Protein AF-A0A963LA75-F1 (afdb_monomer_lite)

Radius of gyration: 11.02 Å; chains: 1; bounding box: 29×18×27 Å

Foldseek 3Di:
DPQLALVVLPDPVNVVLLVLCVVVVDLCRSCVVVVHDSVVSVVSQVSSCVSNVHDSDDD

Secondary structure (DSSP, 8-state):
-----HHHHT-HHHHHHHHHHHHHS-HHHHHHHTT--HHHHHHHHHHHHHHHTS-----

pLDDT: mean 91.69, std 11.02, range [43.94, 97.62]

Structure (mmCIF, N/CA/C/O backbone):
data_AF-A0A963LA75-F1
#
_entry.id   AF-A0A963LA75-F1
#
loop_
_atom_site.group_PDB
_atom_site.id
_atom_site.type_symbol
_atom_site.label_atom_id
_atom_site.label_alt_id
_atom_site.label_comp_id
_atom_site.label_asym_id
_atom_site.label_entity_id
_atom_site.label_seq_id
_atom_site.pdbx_PDB_ins_code
_atom_site.Cartn_x
_atom_site.Cartn_y
_atom_site.Cartn_z
_atom_site.occupancy
_atom_site.B_iso_or_equiv
_atom_site.auth_seq_id
_atom_site.auth_comp_id
_atom_site.auth_asym_id
_atom_site.auth_atom_id
_atom_site.pdbx_PDB_model_num
ATOM 1 N N . MET A 1 1 ? 22.128 2.767 -8.996 1.00 43.94 1 MET A N 1
ATOM 2 C CA . MET A 1 1 ? 20.677 2.830 -8.725 1.00 43.94 1 MET A CA 1
ATOM 3 C C . MET A 1 1 ? 20.195 1.398 -8.589 1.00 43.94 1 MET A C 1
ATOM 5 O O . MET A 1 1 ? 20.501 0.647 -9.510 1.00 43.94 1 MET A O 1
ATOM 9 N N . PRO A 1 2 ? 19.559 0.967 -7.482 1.00 51.69 2 PRO A N 1
ATOM 10 C CA . PRO A 1 2 ? 18.904 -0.337 -7.484 1.00 51.69 2 PRO A CA 1
ATOM 11 C C . PRO A 1 2 ? 17.919 -0.318 -8.653 1.00 51.69 2 PRO A C 1
ATOM 13 O O . PRO A 1 2 ? 17.075 0.572 -8.740 1.00 51.69 2 PRO A O 1
ATOM 16 N N . SER A 1 3 ? 18.123 -1.198 -9.629 1.00 57.28 3 SER A N 1
ATOM 17 C CA . SER A 1 3 ? 17.221 -1.316 -10.763 1.00 57.28 3 SER A CA 1
ATOM 18 C C . SER A 1 3 ? 15.891 -1.775 -10.194 1.00 57.28 3 SER A C 1
ATOM 20 O O . SER A 1 3 ? 15.796 -2.905 -9.715 1.00 57.28 3 SER A O 1
ATOM 22 N N . ASN A 1 4 ? 14.900 -0.883 -10.197 1.00 66.44 4 ASN A N 1
ATOM 23 C CA . ASN A 1 4 ? 13.530 -1.165 -9.791 1.00 66.44 4 ASN A CA 1
ATOM 24 C C . ASN A 1 4 ? 12.942 -2.184 -10.775 1.00 66.44 4 ASN A C 1
ATOM 26 O O . ASN A 1 4 ? 12.272 -1.840 -11.739 1.00 66.44 4 ASN A O 1
ATOM 30 N N . SER A 1 5 ? 13.357 -3.436 -10.622 1.00 82.75 5 SER A N 1
ATOM 31 C CA . SER A 1 5 ? 13.087 -4.507 -11.561 1.00 82.75 5 SER A CA 1
ATOM 32 C C . SER A 1 5 ? 11.854 -5.243 -11.057 1.00 82.75 5 SER A C 1
ATOM 34 O O . SER A 1 5 ? 11.758 -5.489 -9.851 1.00 82.75 5 SER A O 1
ATOM 36 N N . PRO A 1 6 ? 10.963 -5.711 -11.941 1.00 87.75 6 PRO A N 1
ATOM 37 C CA . PRO A 1 6 ? 9.788 -6.473 -11.525 1.00 87.75 6 PRO A CA 1
ATOM 38 C C . PRO A 1 6 ? 10.118 -7.644 -10.584 1.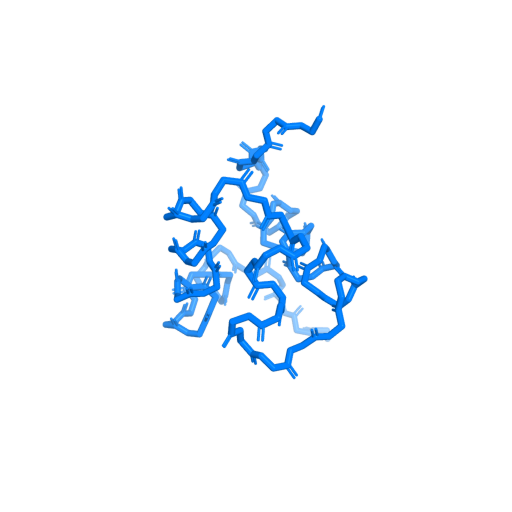00 87.75 6 PRO A C 1
ATOM 40 O O . PRO A 1 6 ? 9.405 -7.923 -9.627 1.00 87.75 6 PRO A O 1
ATOM 43 N N . ARG A 1 7 ? 11.275 -8.292 -10.788 1.00 90.38 7 ARG A N 1
ATOM 44 C CA . ARG A 1 7 ? 11.756 -9.374 -9.917 1.00 90.38 7 ARG A CA 1
ATOM 45 C C . ARG A 1 7 ? 12.079 -8.939 -8.487 1.00 90.38 7 ARG A C 1
ATOM 47 O O . ARG A 1 7 ? 11.795 -9.695 -7.568 1.00 90.38 7 ARG A O 1
ATOM 54 N N . SER A 1 8 ? 12.683 -7.768 -8.284 1.00 89.06 8 SER A N 1
ATOM 55 C CA . SER A 1 8 ? 13.001 -7.279 -6.934 1.00 89.06 8 SER A CA 1
ATOM 56 C C . SER A 1 8 ? 11.758 -6.789 -6.196 1.00 89.06 8 SER A C 1
ATOM 58 O O . SER A 1 8 ? 11.705 -6.872 -4.972 1.00 89.06 8 SER A O 1
ATOM 60 N N . ALA A 1 9 ? 10.750 -6.319 -6.934 1.00 92.88 9 ALA A N 1
ATOM 61 C CA . ALA A 1 9 ? 9.461 -5.929 -6.376 1.00 92.88 9 ALA A CA 1
ATOM 62 C C . ALA A 1 9 ? 8.693 -7.125 -5.791 1.00 92.88 9 ALA A C 1
ATOM 64 O O . ALA A 1 9 ? 8.023 -6.978 -4.775 1.00 92.88 9 ALA A O 1
ATOM 65 N N . LEU A 1 10 ? 8.859 -8.317 -6.370 1.00 94.12 10 LEU A N 1
ATOM 66 C CA . LEU A 1 10 ? 8.229 -9.568 -5.932 1.00 94.12 10 LEU A CA 1
ATOM 67 C C . LEU A 1 10 ? 9.087 -10.359 -4.926 1.00 94.12 10 LEU A C 1
ATOM 69 O O . LEU A 1 10 ? 9.097 -11.591 -4.936 1.00 94.12 10 LEU A O 1
ATOM 73 N N . SER A 1 11 ? 9.839 -9.668 -4.065 1.00 95.06 11 SER A N 1
ATOM 74 C CA . SER A 1 11 ? 10.570 -10.324 -2.977 1.00 95.06 11 SER A CA 1
ATOM 75 C C . SER A 1 11 ? 9.598 -10.993 -1.985 1.00 95.06 11 SER A C 1
ATOM 77 O O . SER A 1 11 ? 8.467 -10.526 -1.832 1.00 95.06 11 SER A O 1
ATOM 79 N N . PRO A 1 12 ? 10.011 -12.048 -1.256 1.00 96.19 12 PRO A N 1
ATOM 80 C CA . PRO A 1 12 ? 9.156 -12.680 -0.247 1.00 96.19 12 PRO A CA 1
ATOM 81 C C . PRO A 1 12 ? 8.634 -11.704 0.817 1.00 96.19 12 PRO A C 1
ATOM 83 O O . PRO A 1 12 ? 7.491 -11.813 1.248 1.00 96.19 12 PRO A O 1
ATOM 86 N N . GLU A 1 13 ? 9.453 -10.722 1.204 1.00 94.88 13 GLU A N 1
ATOM 87 C CA . GLU A 1 13 ? 9.069 -9.665 2.147 1.00 94.88 13 GLU A CA 1
ATOM 88 C C . GLU A 1 13 ? 7.941 -8.793 1.582 1.00 94.88 13 GLU A C 1
ATOM 90 O O . GLU A 1 13 ? 6.942 -8.547 2.256 1.00 94.88 13 GLU A O 1
ATOM 95 N N . ASN A 1 14 ? 8.069 -8.370 0.323 1.00 96.06 14 ASN A N 1
ATOM 96 C CA . ASN A 1 14 ? 7.046 -7.574 -0.344 1.00 96.06 14 ASN A CA 1
ATOM 97 C C . ASN A 1 14 ? 5.761 -8.379 -0.557 1.00 96.06 14 ASN A C 1
ATOM 99 O O . ASN A 1 14 ? 4.675 -7.850 -0.354 1.00 96.06 14 ASN A O 1
ATOM 103 N N . LEU A 1 15 ? 5.863 -9.663 -0.902 1.00 96.38 15 LEU A N 1
ATOM 104 C CA . LEU A 1 15 ? 4.697 -10.537 -1.028 1.00 96.38 15 LEU A CA 1
ATOM 105 C C . LEU A 1 15 ? 3.967 -10.713 0.309 1.00 96.38 15 LEU A C 1
ATOM 107 O O . LEU A 1 15 ? 2.743 -10.629 0.334 1.00 96.38 15 LEU A O 1
ATOM 111 N N . GLY A 1 16 ? 4.693 -10.893 1.417 1.00 96.94 16 GLY A N 1
ATOM 112 C CA . GLY A 1 16 ? 4.090 -10.954 2.754 1.00 96.94 16 GLY A CA 1
ATOM 113 C C . GLY A 1 16 ? 3.395 -9.648 3.146 1.00 96.94 16 GLY A C 1
ATOM 114 O O . GLY A 1 16 ? 2.317 -9.653 3.732 1.00 96.94 16 GLY A O 1
ATOM 115 N N . LEU A 1 17 ? 3.969 -8.514 2.750 1.00 96.25 17 LEU A N 1
ATOM 116 C CA . LEU A 1 17 ? 3.364 -7.202 2.949 1.00 96.25 17 LEU A CA 1
ATOM 117 C C . LEU A 1 17 ? 2.047 -7.053 2.169 1.00 96.25 17 LEU A C 1
ATOM 119 O O . LEU A 1 17 ? 1.048 -6.610 2.736 1.00 96.25 17 LEU A O 1
ATOM 123 N N . LEU A 1 18 ? 2.030 -7.437 0.889 1.00 96.56 18 LEU A N 1
ATOM 124 C CA . LEU A 1 18 ? 0.824 -7.398 0.056 1.00 96.56 18 LEU A CA 1
ATOM 125 C C . LEU A 1 18 ? -0.259 -8.356 0.574 1.00 96.56 18 LEU A C 1
ATOM 127 O O . LEU A 1 18 ? -1.431 -7.982 0.610 1.00 96.56 18 LEU A O 1
ATOM 131 N N . GLU A 1 19 ? 0.130 -9.558 1.011 1.00 97.50 19 GLU A N 1
ATOM 132 C CA . GLU A 1 19 ? -0.771 -10.531 1.639 1.00 97.50 19 GLU A CA 1
ATOM 133 C C . GLU A 1 19 ? -1.447 -9.939 2.876 1.00 97.50 19 GLU A C 1
ATOM 135 O O . GLU A 1 19 ? -2.671 -9.999 2.978 1.00 97.50 19 GLU A O 1
ATOM 140 N N . ALA A 1 20 ? -0.690 -9.287 3.763 1.00 97.62 20 ALA A N 1
ATOM 141 C CA . ALA A 1 20 ? -1.247 -8.678 4.965 1.00 97.62 20 ALA A CA 1
ATOM 142 C C . ALA A 1 20 ? -2.276 -7.585 4.633 1.00 97.62 20 ALA A C 1
ATOM 144 O O . ALA A 1 20 ? -3.334 -7.517 5.263 1.00 97.62 20 ALA A O 1
ATOM 145 N N . VAL A 1 21 ? -2.003 -6.747 3.624 1.00 96.38 21 VAL A N 1
ATOM 146 C CA . VAL A 1 21 ? -2.951 -5.715 3.167 1.00 96.38 21 VAL A CA 1
ATOM 147 C C . VAL A 1 21 ? -4.217 -6.351 2.601 1.00 96.38 21 VAL A C 1
ATOM 149 O O . VAL A 1 21 ? -5.313 -5.946 2.988 1.00 96.38 21 VAL A O 1
ATOM 152 N N . ALA A 1 22 ? -4.085 -7.362 1.740 1.00 96.56 22 ALA A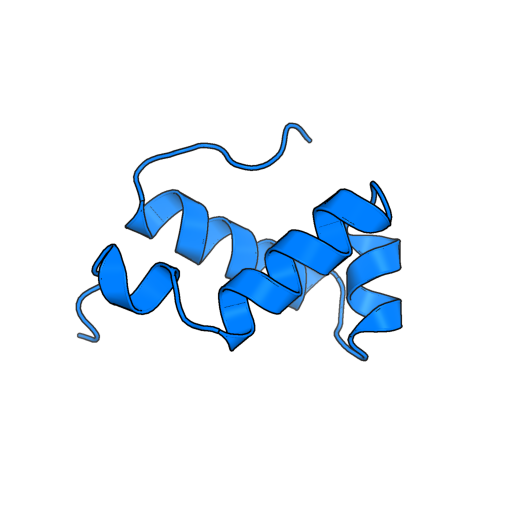 N 1
ATOM 153 C CA . ALA A 1 22 ? -5.225 -8.059 1.150 1.00 96.56 22 ALA A CA 1
ATOM 154 C C . ALA A 1 22 ? -6.075 -8.781 2.211 1.00 96.56 22 ALA A C 1
ATOM 156 O O . ALA A 1 22 ? -7.300 -8.684 2.193 1.00 96.56 22 ALA A O 1
ATOM 157 N N . ARG A 1 23 ? -5.433 -9.454 3.174 1.00 97.25 23 ARG A N 1
ATOM 158 C CA . ARG A 1 23 ? -6.094 -10.181 4.267 1.00 97.25 23 ARG A CA 1
ATOM 159 C C . ARG A 1 23 ? -6.844 -9.256 5.225 1.00 97.25 23 ARG A C 1
ATOM 161 O O . ARG A 1 23 ? -7.902 -9.628 5.724 1.00 97.25 23 ARG A O 1
ATOM 168 N N . LEU A 1 24 ? -6.292 -8.078 5.517 1.00 96.75 24 LEU A N 1
ATOM 169 C CA . LEU A 1 24 ? -6.847 -7.151 6.512 1.00 96.75 24 LEU A CA 1
ATOM 170 C C . LEU A 1 24 ? -7.729 -6.052 5.904 1.00 96.75 24 LEU A C 1
ATOM 172 O O . LEU A 1 24 ? -8.424 -5.358 6.646 1.00 96.75 24 LEU A O 1
ATOM 176 N N . GLY A 1 25 ? -7.683 -5.855 4.584 1.00 94.38 25 GLY A N 1
ATOM 177 C CA . GLY A 1 25 ? -8.483 -4.863 3.859 1.00 94.38 25 GLY A CA 1
ATOM 178 C C . GLY A 1 25 ? -8.153 -3.404 4.195 1.00 94.38 25 GLY A C 1
ATOM 179 O O . GLY A 1 25 ? -8.911 -2.502 3.852 1.00 94.38 25 GLY A O 1
ATOM 180 N N . SER A 1 26 ? -7.053 -3.142 4.907 1.00 94.00 26 SER A N 1
ATOM 181 C CA . SER A 1 26 ? -6.674 -1.792 5.326 1.00 94.00 26 SER A CA 1
ATOM 182 C C . SER A 1 26 ? -5.169 -1.654 5.509 1.00 94.00 26 SER A C 1
ATOM 184 O O . SER A 1 26 ? -4.552 -2.402 6.269 1.00 94.00 26 SER A O 1
ATOM 186 N N . MET A 1 27 ? -4.595 -0.603 4.912 1.00 94.19 27 MET A N 1
ATOM 187 C CA . MET A 1 27 ? -3.189 -0.228 5.108 1.00 94.19 27 MET A CA 1
ATOM 188 C C . MET A 1 27 ? -2.871 0.018 6.589 1.00 94.19 27 MET A C 1
ATOM 190 O O . MET A 1 27 ? -1.850 -0.426 7.102 1.00 94.19 27 MET A O 1
ATOM 194 N N . ALA A 1 28 ? -3.759 0.692 7.325 1.00 95.19 28 ALA A N 1
ATOM 195 C CA . ALA A 1 28 ? -3.520 0.978 8.738 1.00 95.19 28 ALA A CA 1
ATOM 196 C C . ALA A 1 28 ? -3.587 -0.283 9.615 1.00 95.19 28 ALA A C 1
ATOM 198 O O . ALA A 1 28 ? -2.923 -0.343 10.650 1.00 95.19 28 ALA A O 1
ATOM 199 N N . ALA A 1 29 ? -4.402 -1.275 9.243 1.00 96.56 29 ALA A N 1
ATOM 200 C CA . ALA A 1 29 ? -4.452 -2.558 9.941 1.00 96.56 29 ALA A CA 1
ATOM 201 C C . ALA A 1 29 ? -3.207 -3.400 9.639 1.00 96.56 29 ALA A C 1
ATOM 203 O O . ALA A 1 29 ? -2.545 -3.841 10.574 1.00 96.56 29 ALA A O 1
ATOM 204 N N . ALA A 1 30 ? -2.838 -3.531 8.363 1.00 97.31 30 ALA A N 1
ATOM 205 C CA . ALA A 1 30 ? -1.651 -4.272 7.946 1.00 97.31 30 ALA A CA 1
ATOM 206 C C . ALA A 1 30 ? -0.356 -3.679 8.502 1.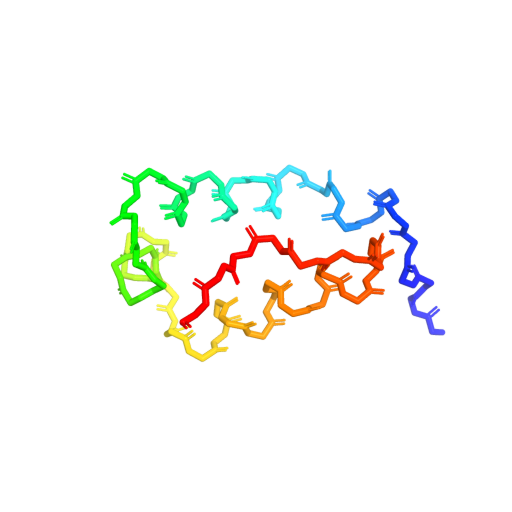00 97.31 30 ALA A C 1
ATOM 208 O O . ALA A 1 30 ? 0.504 -4.415 8.967 1.00 97.31 30 ALA A O 1
ATOM 209 N N . ALA A 1 31 ? -0.231 -2.351 8.554 1.00 97.19 31 ALA A N 1
ATOM 210 C CA . ALA A 1 31 ? 0.948 -1.722 9.137 1.00 97.19 31 ALA A CA 1
ATOM 211 C C . ALA A 1 31 ? 1.098 -2.082 10.623 1.00 97.19 31 ALA A C 1
ATOM 213 O O . ALA A 1 31 ? 2.190 -2.426 11.059 1.00 97.19 31 ALA 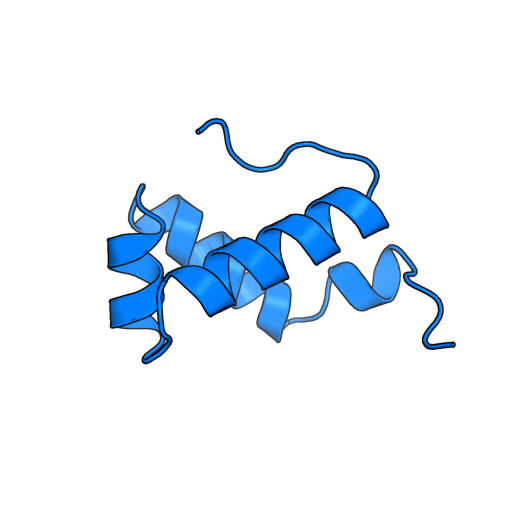A O 1
ATOM 214 N N . ARG A 1 32 ? -0.002 -2.075 11.387 1.00 97.06 32 ARG A N 1
ATOM 215 C CA . ARG A 1 32 ? 0.010 -2.479 12.802 1.00 97.06 32 ARG A CA 1
ATOM 216 C C . ARG A 1 32 ? 0.361 -3.954 12.980 1.00 97.06 32 ARG A C 1
ATOM 218 O O . ARG A 1 32 ? 1.152 -4.261 13.863 1.00 97.06 32 ARG A O 1
ATOM 225 N N . ASP A 1 33 ? -0.192 -4.827 12.141 1.00 97.56 33 ASP A N 1
ATOM 226 C CA . ASP A 1 33 ? 0.093 -6.269 12.144 1.00 97.56 33 ASP A CA 1
ATOM 227 C C . ASP A 1 33 ? 1.578 -6.558 11.865 1.00 97.56 33 ASP A C 1
ATOM 229 O O . ASP A 1 33 ? 2.202 -7.372 12.537 1.00 97.56 33 ASP A O 1
ATOM 233 N N . LEU A 1 34 ? 2.176 -5.805 10.938 1.00 96.50 34 LEU A N 1
ATOM 234 C CA . LEU A 1 34 ? 3.585 -5.921 10.556 1.00 96.50 34 LEU A CA 1
ATOM 235 C C . LEU A 1 34 ? 4.548 -5.131 11.467 1.00 96.50 34 LEU A C 1
ATOM 237 O O . LEU A 1 34 ? 5.752 -5.120 11.216 1.00 96.50 34 LEU A O 1
ATOM 241 N N . GLY A 1 35 ? 4.056 -4.431 12.498 1.00 97.12 35 GLY A N 1
ATOM 242 C CA . GLY A 1 35 ? 4.889 -3.587 13.369 1.00 97.12 35 GLY A CA 1
ATOM 243 C C . GLY A 1 35 ? 5.497 -2.363 12.665 1.00 97.12 35 GLY A C 1
ATOM 244 O O . GLY A 1 35 ? 6.547 -1.862 13.065 1.00 97.12 35 GLY A O 1
ATOM 245 N N . MET A 1 36 ? 4.851 -1.881 11.603 1.00 96.12 36 MET A N 1
ATOM 246 C CA . MET A 1 36 ? 5.285 -0.772 10.757 1.00 96.12 36 MET A CA 1
ATOM 247 C C . MET A 1 36 ? 4.401 0.467 10.947 1.00 96.12 36 MET A C 1
ATOM 249 O O . MET A 1 36 ? 3.235 0.396 11.333 1.00 96.12 36 MET A O 1
ATOM 253 N N . VAL A 1 37 ? 4.930 1.637 10.587 1.00 96.69 37 VAL A N 1
ATOM 254 C CA . VAL A 1 37 ? 4.128 2.868 10.493 1.00 96.69 37 VAL A CA 1
ATOM 255 C C . VAL A 1 37 ? 3.325 2.862 9.175 1.00 96.69 37 VAL A C 1
ATOM 257 O O . VAL A 1 37 ? 3.895 2.508 8.138 1.00 96.69 37 VAL A O 1
ATOM 260 N N . PRO A 1 38 ? 2.043 3.292 9.142 1.00 95.12 38 PRO A N 1
ATOM 261 C CA . PRO A 1 38 ? 1.209 3.246 7.929 1.00 95.12 38 PRO A CA 1
ATOM 262 C C . PRO A 1 38 ? 1.794 3.947 6.694 1.00 95.12 38 PRO A C 1
ATOM 264 O O . PRO A 1 38 ? 1.605 3.493 5.563 1.00 95.12 38 PRO A O 1
ATOM 267 N N . SER A 1 39 ? 2.540 5.037 6.893 1.00 95.75 39 SER A N 1
ATOM 268 C CA . SER A 1 39 ? 3.216 5.758 5.809 1.00 95.75 39 SER A CA 1
ATOM 269 C C . SER A 1 39 ? 4.311 4.917 5.147 1.00 95.75 39 SER A C 1
ATOM 271 O O . SER A 1 39 ? 4.426 4.929 3.923 1.00 95.75 39 SER A O 1
ATOM 273 N N . ALA A 1 40 ? 5.072 4.144 5.930 1.00 96.06 40 ALA A N 1
ATOM 274 C CA . ALA A 1 40 ? 6.111 3.256 5.416 1.00 96.06 40 ALA A CA 1
ATOM 275 C C . ALA A 1 40 ? 5.509 2.132 4.565 1.00 96.06 40 ALA A C 1
ATOM 277 O O . ALA A 1 40 ? 6.018 1.840 3.485 1.00 96.06 40 ALA A O 1
ATOM 278 N N . LEU A 1 41 ? 4.389 1.559 5.016 1.00 95.94 41 LEU A N 1
ATOM 279 C CA . LEU A 1 41 ? 3.654 0.551 4.257 1.00 95.94 41 LEU A CA 1
ATOM 280 C C . LEU A 1 41 ? 3.156 1.113 2.919 1.00 95.94 41 LEU A C 1
ATOM 282 O O . LEU A 1 41 ? 3.425 0.540 1.868 1.00 95.94 41 LEU A O 1
ATOM 286 N N . THR A 1 42 ? 2.500 2.275 2.956 1.00 95.25 42 THR A N 1
ATOM 287 C CA . THR A 1 42 ? 1.996 2.957 1.751 1.00 95.25 42 THR A CA 1
ATOM 288 C C . THR A 1 42 ? 3.115 3.231 0.750 1.00 95.25 42 THR A C 1
ATOM 290 O O . THR A 1 42 ? 2.943 3.043 -0.451 1.00 95.25 42 THR A O 1
ATOM 293 N N . TYR A 1 43 ? 4.274 3.672 1.240 1.00 95.38 43 TYR A N 1
ATOM 294 C CA . TYR A 1 43 ? 5.422 3.948 0.391 1.00 95.38 43 TYR A CA 1
ATOM 295 C C . TYR A 1 43 ? 5.975 2.677 -0.258 1.00 95.38 43 TYR A C 1
ATOM 297 O O . TYR A 1 43 ? 6.237 2.676 -1.457 1.00 95.38 43 TYR A O 1
ATOM 305 N N . ARG A 1 44 ? 6.088 1.576 0.494 1.00 95.06 44 ARG A N 1
ATOM 306 C CA . ARG A 1 44 ? 6.531 0.294 -0.067 1.00 95.06 44 ARG A CA 1
ATOM 307 C C . ARG A 1 44 ? 5.567 -0.253 -1.112 1.00 95.06 44 ARG A C 1
ATOM 309 O O . ARG A 1 44 ? 6.023 -0.691 -2.160 1.00 95.06 44 ARG A O 1
ATOM 316 N N . VAL A 1 45 ? 4.259 -0.175 -0.868 1.00 95.50 45 VAL A N 1
ATOM 317 C CA . VAL A 1 45 ? 3.248 -0.562 -1.865 1.00 95.50 45 VAL A CA 1
ATOM 318 C C . VAL A 1 45 ? 3.421 0.250 -3.146 1.00 95.50 45 VAL A C 1
ATOM 320 O O . VAL A 1 45 ? 3.500 -0.342 -4.214 1.00 95.50 45 VAL A O 1
ATOM 323 N N . ARG A 1 46 ? 3.580 1.577 -3.047 1.00 95.00 46 ARG A N 1
ATOM 324 C CA . ARG A 1 46 ? 3.819 2.436 -4.219 1.00 95.00 46 ARG A CA 1
ATOM 325 C C . ARG A 1 46 ? 5.071 2.043 -4.995 1.00 95.00 46 ARG A C 1
ATOM 327 O O . ARG A 1 46 ? 5.025 1.971 -6.209 1.00 95.00 46 ARG A O 1
ATOM 334 N N . GLN A 1 47 ? 6.169 1.725 -4.312 1.00 95.00 47 GLN A N 1
ATOM 335 C CA . GLN A 1 47 ? 7.382 1.263 -4.993 1.00 95.00 47 GLN A CA 1
ATOM 336 C C . GLN A 1 47 ? 7.166 -0.046 -5.759 1.00 95.00 47 GLN A C 1
ATOM 338 O O . GLN A 1 47 ? 7.736 -0.219 -6.834 1.00 95.00 47 GLN A O 1
ATOM 343 N N . ILE A 1 48 ? 6.362 -0.963 -5.211 1.00 95.81 48 ILE A N 1
ATOM 344 C CA . ILE A 1 48 ? 5.998 -2.213 -5.885 1.00 95.81 48 ILE A CA 1
ATOM 345 C C . IL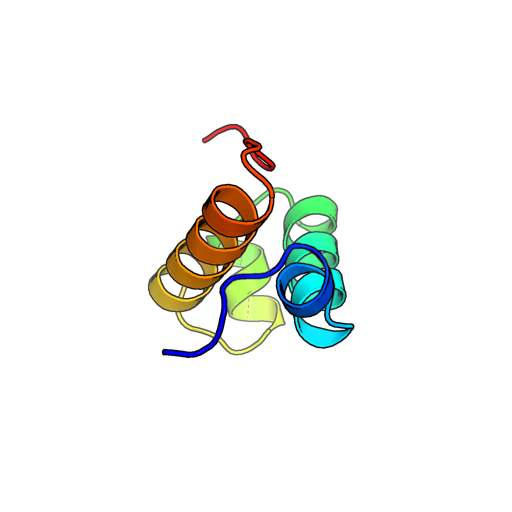E A 1 48 ? 5.114 -1.914 -7.103 1.00 95.81 48 ILE A C 1
ATOM 347 O O . ILE A 1 48 ? 5.394 -2.430 -8.181 1.00 95.81 48 ILE A O 1
ATOM 351 N N . GLU A 1 49 ? 4.095 -1.067 -6.944 1.00 95.81 49 GLU A N 1
ATOM 352 C CA . GLU A 1 49 ? 3.221 -0.591 -8.027 1.00 95.81 49 GLU A CA 1
ATOM 353 C C . GLU A 1 49 ? 4.040 0.038 -9.167 1.00 95.81 49 GLU A C 1
ATOM 355 O O . GLU A 1 49 ? 3.927 -0.392 -10.312 1.00 95.81 49 GLU A O 1
ATOM 360 N N . ASP A 1 50 ? 4.958 0.954 -8.844 1.00 95.25 50 ASP A N 1
ATOM 361 C CA . ASP A 1 50 ? 5.838 1.631 -9.805 1.00 95.25 50 ASP A CA 1
ATOM 362 C C . ASP A 1 50 ? 6.806 0.660 -10.507 1.00 95.25 50 ASP A C 1
ATOM 364 O O . ASP A 1 50 ? 7.146 0.835 -11.674 1.00 95.25 50 ASP A O 1
ATOM 368 N N . ALA A 1 51 ? 7.296 -0.364 -9.799 1.00 95.00 51 ALA A N 1
ATOM 369 C CA . ALA A 1 51 ? 8.213 -1.360 -10.361 1.00 95.00 51 ALA A CA 1
ATOM 370 C C . ALA A 1 51 ? 7.530 -2.333 -11.322 1.00 95.00 51 ALA A C 1
ATOM 372 O O . ALA A 1 51 ? 8.180 -2.902 -12.202 1.00 95.00 51 ALA A O 1
ATOM 373 N N . LEU A 1 52 ? 6.248 -2.590 -11.079 1.00 94.81 52 LEU A N 1
ATOM 374 C CA . LEU A 1 52 ? 5.431 -3.524 -11.838 1.00 94.81 52 LEU A CA 1
ATOM 375 C C . LEU A 1 52 ? 4.576 -2.823 -12.899 1.00 94.81 52 LEU A C 1
ATOM 377 O O . LEU A 1 52 ? 4.038 -3.519 -13.754 1.00 94.81 52 LEU A O 1
ATOM 381 N N . ASP A 1 53 ? 4.489 -1.491 -12.860 1.00 94.38 53 ASP A N 1
ATOM 382 C CA . ASP A 1 53 ? 3.609 -0.665 -13.695 1.00 94.38 53 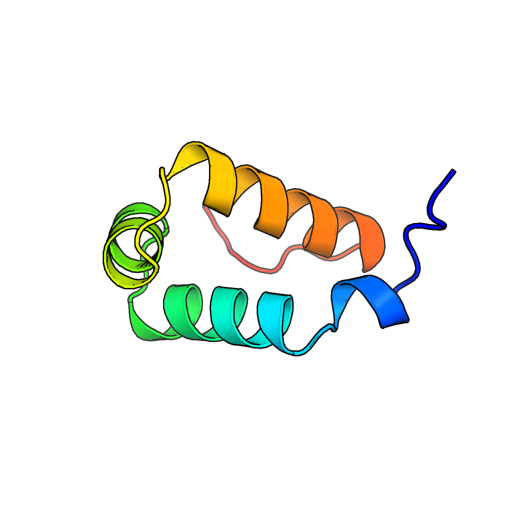ASP A CA 1
ATOM 383 C C . ASP A 1 53 ? 2.130 -1.083 -13.569 1.00 94.38 53 ASP A C 1
ATOM 385 O O . ASP A 1 53 ? 1.414 -1.285 -14.549 1.00 94.38 53 ASP A O 1
ATOM 389 N N . VAL A 1 54 ? 1.677 -1.280 -12.324 1.00 94.38 54 VAL A N 1
ATOM 390 C CA . VAL A 1 54 ? 0.303 -1.697 -11.991 1.00 94.38 54 VAL A CA 1
ATOM 391 C C . VAL A 1 54 ? -0.221 -0.963 -10.762 1.00 94.38 54 VAL A C 1
ATOM 393 O O . VAL A 1 54 ? 0.548 -0.552 -9.900 1.00 94.38 54 VAL A O 1
ATOM 396 N N . LEU A 1 55 ? -1.545 -0.875 -10.634 1.00 94.69 55 LEU A N 1
ATOM 397 C CA . LEU A 1 55 ? -2.207 -0.503 -9.383 1.00 94.69 55 LEU A CA 1
ATOM 398 C C . LEU A 1 55 ? -2.630 -1.786 -8.653 1.00 94.69 55 LEU A C 1
ATOM 400 O O . LEU A 1 55 ? -3.376 -2.587 -9.213 1.00 94.69 55 LEU A O 1
ATOM 404 N N . LEU A 1 56 ? -2.145 -2.004 -7.430 1.00 93.12 56 LEU A N 1
ATOM 405 C CA . LEU A 1 56 ? -2.436 -3.220 -6.660 1.00 93.12 56 LEU A CA 1
ATOM 406 C C . LEU A 1 56 ? -3.640 -3.051 -5.737 1.00 93.12 56 LEU A C 1
ATOM 408 O O . LEU A 1 56 ? -4.362 -4.016 -5.494 1.00 93.12 56 LEU A O 1
ATOM 412 N N . PHE A 1 57 ? -3.849 -1.841 -5.216 1.00 91.62 57 PHE A N 1
ATOM 413 C CA . PHE A 1 57 ? -4.958 -1.549 -4.316 1.00 91.62 57 PHE A CA 1
ATOM 414 C C . PHE A 1 57 ? -5.671 -0.265 -4.724 1.00 91.62 57 PHE A C 1
ATOM 416 O O . PHE A 1 57 ? -5.053 0.800 -4.818 1.00 91.62 57 PHE A O 1
ATOM 423 N N . ASP A 1 58 ? -6.989 -0.365 -4.870 1.00 83.81 58 ASP A N 1
ATOM 424 C CA . ASP A 1 58 ? -7.864 0.797 -4.935 1.00 83.81 58 ASP A CA 1
ATOM 425 C C . ASP A 1 58 ? -7.911 1.462 -3.552 1.00 83.81 58 ASP A C 1
ATOM 427 O O . ASP A 1 58 ? -8.003 0.787 -2.521 1.00 83.81 58 ASP A O 1
ATOM 431 N N . ARG A 1 59 ? -7.764 2.787 -3.527 1.00 70.38 59 ARG A N 1
ATOM 432 C CA . ARG A 1 59 ? -7.698 3.592 -2.299 1.00 70.38 59 ARG A CA 1
ATOM 433 C C . ARG A 1 59 ? -9.001 4.331 -2.064 1.00 70.38 59 ARG A C 1
ATOM 435 O O . ARG A 1 59 ? -9.524 4.888 -3.053 1.00 70.38 59 ARG A O 1
#

Sequence (59 aa):
MPSNSPRSALSPENLGLLEAVARLGSMAAAARDLGMVPSALTYRVRQIEDALDVLLFDR